Protein AF-A0A7J2NI56-F1 (afdb_monomer_lite)

Structure (mmCIF, N/CA/C/O backbone):
data_AF-A0A7J2NI56-F1
#
_entry.id   AF-A0A7J2NI56-F1
#
loop_
_atom_site.group_PDB
_atom_site.id
_atom_site.type_symbol
_atom_site.label_atom_id
_atom_site.label_alt_id
_atom_site.label_comp_id
_atom_site.label_asym_id
_atom_site.label_entity_id
_atom_site.label_seq_id
_atom_site.pdbx_PDB_ins_code
_atom_site.Cartn_x
_atom_site.Cartn_y
_atom_site.Cartn_z
_atom_site.occupancy
_atom_site.B_iso_or_equiv
_atom_site.auth_seq_id
_atom_site.auth_comp_id
_atom_site.auth_asym_id
_atom_site.auth_atom_id
_atom_site.pdbx_PDB_model_num
ATOM 1 N N . MET A 1 1 ? -11.262 26.115 15.767 1.00 34.75 1 MET A N 1
ATOM 2 C CA . MET A 1 1 ? -11.186 26.215 14.295 1.00 34.75 1 MET A CA 1
ATOM 3 C C . MET A 1 1 ? -10.486 24.972 13.779 1.00 34.75 1 MET A C 1
ATOM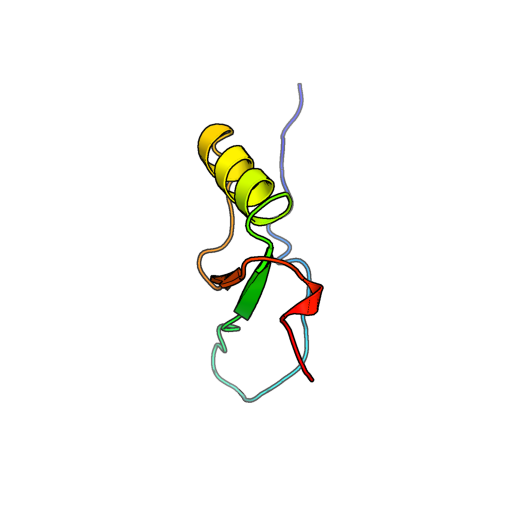 5 O O . MET A 1 1 ? -9.271 24.924 13.765 1.00 34.75 1 MET A O 1
ATOM 9 N N . SER A 1 2 ? -11.158 23.886 13.467 1.00 36.78 2 SER A N 1
ATOM 10 C CA . SER A 1 2 ? -12.560 23.508 13.618 1.00 36.78 2 SER A CA 1
ATOM 11 C C . SER A 1 2 ? -12.506 21.993 13.542 1.00 36.78 2 SER A C 1
ATOM 13 O O . SER A 1 2 ? -12.030 21.469 12.539 1.00 36.78 2 SER A O 1
ATOM 15 N N . ASN A 1 3 ? -12.881 21.359 14.651 1.00 42.12 3 ASN A N 1
ATOM 16 C CA . ASN A 1 3 ? -13.108 19.937 14.856 1.00 42.12 3 ASN A CA 1
ATOM 17 C C . ASN A 1 3 ? -13.032 19.123 13.564 1.00 42.12 3 ASN A C 1
ATOM 19 O O . ASN A 1 3 ? -13.994 19.062 12.800 1.00 42.12 3 ASN A O 1
ATOM 23 N N . VAL A 1 4 ? -11.893 18.459 13.367 1.00 54.59 4 VAL A N 1
ATOM 24 C CA . VAL A 1 4 ? -11.810 17.268 12.523 1.00 54.59 4 VAL A CA 1
ATOM 25 C C . VAL A 1 4 ? -12.486 16.153 13.318 1.00 54.59 4 VAL A C 1
ATOM 27 O O . VAL A 1 4 ? -11.869 15.190 13.757 1.00 54.59 4 VAL A O 1
ATOM 30 N N . GLU A 1 5 ? -13.786 16.332 13.538 1.00 51.59 5 GLU A N 1
ATOM 31 C CA . GLU A 1 5 ? -14.730 15.247 13.716 1.00 51.59 5 GLU A CA 1
ATOM 32 C C . GLU A 1 5 ? -14.773 14.567 12.341 1.00 51.59 5 GLU A C 1
ATOM 34 O O . GLU A 1 5 ? -15.698 14.735 11.544 1.00 51.59 5 GLU A O 1
ATOM 39 N N . LEU A 1 6 ? -13.678 13.877 12.000 1.00 51.41 6 LEU A N 1
ATOM 40 C CA . LEU A 1 6 ? -13.737 12.783 11.056 1.00 51.41 6 LEU A CA 1
ATOM 41 C C . LEU A 1 6 ? -14.723 11.839 11.703 1.00 51.41 6 LEU A C 1
ATOM 43 O O . LEU A 1 6 ? -14.379 11.110 12.632 1.00 51.41 6 LEU A O 1
ATOM 47 N N . LYS A 1 7 ? -15.968 11.958 11.249 1.00 41.91 7 LYS A N 1
ATOM 48 C CA . LYS A 1 7 ? -16.986 10.942 11.362 1.00 41.91 7 LYS A CA 1
ATOM 49 C C . LYS A 1 7 ? -16.290 9.601 11.469 1.00 41.91 7 LYS A C 1
ATOM 51 O O . LYS A 1 7 ? -15.691 9.110 10.514 1.00 41.91 7 LYS A O 1
ATOM 56 N N . SER A 1 8 ? -16.431 9.018 12.641 1.00 50.22 8 SER A N 1
ATOM 57 C CA . SER A 1 8 ? -16.364 7.597 12.914 1.00 50.22 8 SER A CA 1
ATOM 58 C C . SER A 1 8 ? -17.423 6.819 12.113 1.00 50.22 8 SER A C 1
ATOM 60 O O . SER A 1 8 ? -17.918 5.798 12.574 1.00 50.22 8 SER A O 1
ATOM 62 N N . GLU A 1 9 ? -17.773 7.273 10.904 1.00 48.03 9 GLU A N 1
ATOM 63 C CA . GLU A 1 9 ? -18.398 6.450 9.890 1.00 48.03 9 GLU A CA 1
ATOM 64 C C . GLU A 1 9 ? -17.289 5.554 9.331 1.00 48.03 9 GLU A C 1
ATOM 66 O O . GLU A 1 9 ? -16.413 6.044 8.611 1.00 48.03 9 GLU A O 1
ATOM 71 N N . PRO A 1 10 ? -17.288 4.241 9.634 1.00 54.50 10 PRO A N 1
ATOM 72 C CA . PRO A 1 10 ? -16.553 3.308 8.805 1.00 54.50 10 PRO A CA 1
ATOM 73 C C . PRO A 1 10 ? -17.186 3.411 7.416 1.00 54.50 10 PRO A C 1
ATOM 75 O O . PRO A 1 10 ? -18.290 2.911 7.200 1.00 54.50 10 PRO A O 1
ATOM 78 N N . GLN A 1 11 ? -16.544 4.123 6.486 1.00 53.03 11 GLN A N 1
ATOM 79 C CA . GLN A 1 11 ? -17.021 4.191 5.108 1.00 53.03 11 GLN A CA 1
ATOM 80 C C . GLN A 1 11 ? -16.808 2.833 4.436 1.00 53.03 11 GLN A C 1
ATOM 82 O O . GLN A 1 11 ? -15.799 2.559 3.797 1.00 53.03 11 GLN A O 1
ATOM 87 N N . SER A 1 12 ? -17.804 1.980 4.671 1.00 45.88 12 SER A N 1
ATOM 88 C CA . SER A 1 12 ? -18.563 1.260 3.659 1.00 45.88 12 SER A CA 1
ATOM 89 C C . SER A 1 12 ? -17.748 0.481 2.632 1.00 45.88 12 SER A C 1
ATOM 91 O O . SER A 1 12 ? -17.509 0.933 1.514 1.00 45.88 12 SER A O 1
ATOM 93 N N . GLY A 1 13 ? -17.492 -0.772 2.992 1.00 38.31 13 GLY A N 1
ATOM 94 C CA . GLY A 1 13 ? -17.714 -1.907 2.102 1.00 38.31 13 GLY A CA 1
ATOM 95 C C . GLY A 1 13 ? -18.685 -2.877 2.780 1.00 38.31 13 GLY A C 1
ATOM 96 O O . GLY A 1 13 ? -18.261 -3.906 3.290 1.00 38.31 13 GLY A O 1
ATOM 97 N N . THR A 1 14 ? -19.963 -2.509 2.882 1.00 43.12 14 THR A N 1
ATOM 98 C CA . THR A 1 14 ? -21.062 -3.424 3.254 1.00 43.12 14 THR A CA 1
ATOM 99 C C . THR A 1 14 ? -21.228 -4.413 2.089 1.00 43.12 14 THR A C 1
ATOM 101 O O . THR A 1 14 ? -21.289 -3.962 0.953 1.00 43.12 14 THR A O 1
ATOM 104 N N . GLU A 1 15 ? -21.149 -5.739 2.274 1.00 44.31 15 GLU A N 1
ATOM 105 C CA . GLU A 1 15 ? -22.300 -6.553 2.696 1.00 44.31 15 GLU A CA 1
ATOM 106 C C . GLU A 1 15 ? -21.927 -7.957 3.255 1.00 44.31 15 GLU A C 1
ATOM 108 O O . GLU A 1 15 ? -21.196 -8.720 2.631 1.00 44.31 15 GLU A O 1
ATOM 113 N N . ALA A 1 16 ? -22.529 -8.269 4.416 1.00 48.00 16 ALA A N 1
ATOM 114 C CA . ALA A 1 16 ? -23.022 -9.558 4.941 1.00 48.00 16 ALA A CA 1
ATOM 115 C C . ALA A 1 16 ? -22.094 -10.771 5.228 1.00 48.00 16 ALA A C 1
ATOM 117 O O . ALA A 1 16 ? -21.684 -11.488 4.323 1.00 48.00 16 ALA A O 1
ATOM 118 N N . ALA A 1 17 ? -22.016 -11.156 6.518 1.00 37.50 17 ALA A N 1
ATOM 119 C CA . ALA A 1 17 ? -22.549 -12.452 6.987 1.00 37.50 17 ALA A CA 1
ATOM 120 C C . ALA A 1 17 ? -22.664 -12.555 8.533 1.00 37.50 17 ALA A C 1
ATOM 122 O O . ALA A 1 17 ? -21.664 -12.689 9.229 1.00 37.50 17 ALA A O 1
ATOM 123 N N . GLY A 1 18 ? -23.909 -12.590 9.037 1.00 36.31 18 GLY A N 1
ATOM 124 C CA . GLY A 1 18 ? -24.325 -13.395 10.202 1.00 36.31 18 GLY A CA 1
ATOM 125 C C . GLY A 1 18 ? -24.121 -12.836 11.620 1.00 36.31 18 GLY A C 1
ATOM 126 O O . GLY A 1 18 ? -23.027 -12.916 12.153 1.00 36.31 18 GLY A O 1
ATOM 127 N N . SER A 1 19 ? -25.215 -12.360 12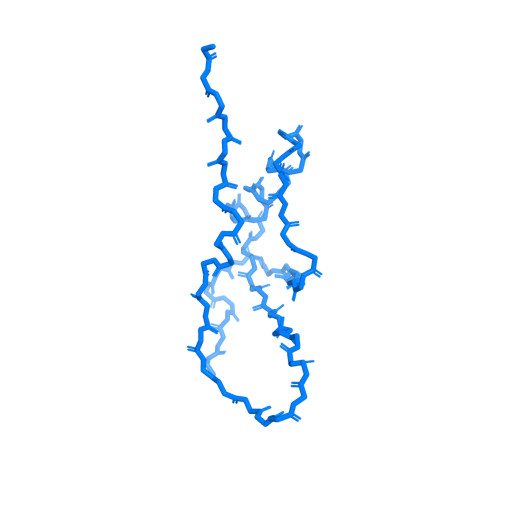.236 1.00 43.50 19 SER A N 1
ATOM 128 C CA . SER A 1 19 ? -25.607 -12.368 13.675 1.00 43.50 19 SER A CA 1
ATOM 129 C C . SER A 1 19 ? -24.558 -12.522 14.804 1.00 43.50 19 SER A C 1
ATOM 131 O O . SER A 1 19 ? -24.836 -13.116 15.844 1.00 43.50 19 SER A O 1
ATOM 133 N N . GLY A 1 20 ? -23.382 -11.939 14.634 1.00 57.06 20 GLY A N 1
ATOM 134 C CA . GLY A 1 20 ? -22.302 -11.743 15.595 1.00 57.06 20 GLY A CA 1
ATOM 135 C C . GLY A 1 20 ? -21.405 -10.654 15.008 1.00 57.06 20 GLY A C 1
ATOM 136 O O . GLY A 1 20 ? -21.412 -10.453 13.797 1.00 57.06 20 GLY A O 1
ATOM 137 N N . SER A 1 21 ? -20.699 -9.874 15.821 1.00 72.69 21 SER A N 1
ATOM 138 C CA . SER A 1 21 ? -19.886 -8.747 15.340 1.00 72.69 21 SER A CA 1
ATOM 139 C C . SER A 1 21 ? -18.846 -9.201 14.301 1.00 72.69 21 SER A C 1
ATOM 141 O O . SER A 1 21 ? -17.791 -9.725 14.660 1.00 72.69 21 SER A O 1
ATOM 143 N N . TRP A 1 22 ? -19.152 -9.032 13.014 1.00 80.69 22 TRP A N 1
ATOM 144 C CA . TRP A 1 22 ? -18.274 -9.398 11.908 1.00 80.69 22 TRP A CA 1
ATOM 145 C C . TRP A 1 22 ? -17.307 -8.249 11.622 1.00 80.69 22 TRP A C 1
ATOM 147 O O . TRP A 1 22 ? -17.729 -7.147 11.277 1.00 80.69 22 TRP A O 1
ATOM 157 N N . GLU A 1 23 ? -16.008 -8.506 11.774 1.00 82.69 23 GLU A N 1
ATOM 158 C CA . GLU A 1 23 ? -14.960 -7.551 11.415 1.00 82.69 23 GLU A CA 1
ATOM 159 C C . GLU A 1 23 ? -14.480 -7.825 9.976 1.00 82.69 23 GLU A C 1
ATOM 161 O O . GLU A 1 23 ? -13.928 -8.903 9.709 1.00 82.69 23 GLU A O 1
ATOM 166 N N . PRO A 1 24 ? -14.675 -6.883 9.032 1.00 84.88 24 PRO A N 1
ATOM 167 C CA . PRO A 1 24 ? -14.288 -7.075 7.641 1.00 84.88 24 PRO A CA 1
ATOM 168 C C . PRO A 1 24 ? -12.766 -7.121 7.515 1.00 84.88 24 PRO A C 1
ATOM 170 O O . PRO A 1 24 ? -12.082 -6.139 7.798 1.00 84.88 24 PRO A O 1
ATOM 173 N N . LYS A 1 25 ? -12.235 -8.249 7.038 1.00 88.06 25 LYS A N 1
ATOM 174 C CA . LYS A 1 25 ? -10.809 -8.416 6.730 1.00 88.06 25 LYS A CA 1
ATOM 175 C C . LYS A 1 25 ? -10.563 -8.038 5.273 1.00 88.06 25 LYS A C 1
ATOM 177 O O . LYS A 1 25 ? -10.978 -8.767 4.376 1.00 88.06 25 LYS A O 1
ATOM 182 N N . ILE A 1 26 ? -9.875 -6.924 5.044 1.00 90.19 26 ILE A N 1
ATOM 183 C CA . ILE A 1 26 ? -9.652 -6.364 3.705 1.00 90.19 26 ILE A CA 1
ATOM 184 C C . ILE A 1 26 ? -8.223 -6.680 3.239 1.00 90.19 26 ILE A C 1
ATOM 186 O O . ILE A 1 26 ? -7.255 -6.484 3.975 1.00 90.19 26 ILE A O 1
ATOM 190 N N . LEU A 1 27 ? -8.073 -7.159 2.004 1.00 92.56 27 LEU A N 1
ATOM 191 C CA . LEU A 1 27 ? -6.777 -7.296 1.335 1.00 92.56 27 LEU A CA 1
ATOM 192 C C . LEU A 1 27 ? -6.652 -6.236 0.245 1.00 92.56 27 LEU A C 1
ATOM 194 O O . LEU A 1 27 ? -7.577 -6.038 -0.538 1.00 92.56 27 LEU A O 1
ATOM 198 N N . ILE A 1 28 ? -5.504 -5.566 0.196 1.00 93.50 28 ILE A N 1
ATOM 199 C CA . ILE A 1 28 ? -5.236 -4.475 -0.743 1.00 93.50 28 ILE A CA 1
ATOM 200 C C . ILE A 1 28 ? -3.985 -4.811 -1.545 1.00 93.50 28 ILE A C 1
ATOM 202 O O . ILE A 1 28 ? -2.933 -5.072 -0.967 1.00 93.50 28 ILE A O 1
ATOM 206 N N . PHE A 1 29 ? -4.072 -4.747 -2.870 1.00 95.31 29 PHE A N 1
ATOM 207 C CA . PHE A 1 29 ? -2.905 -4.830 -3.744 1.00 95.31 29 PHE A CA 1
ATOM 208 C C . PHE A 1 29 ? -2.407 -3.425 -4.073 1.00 95.31 29 PHE A C 1
ATOM 210 O O . PHE A 1 29 ? -3.079 -2.661 -4.763 1.00 95.31 29 PHE A O 1
ATOM 217 N N . CYS A 1 30 ? -1.211 -3.089 -3.599 1.00 96.56 30 CYS A N 1
ATOM 218 C CA . CYS A 1 30 ? -0.575 -1.809 -3.878 1.00 96.56 30 CYS A CA 1
ATOM 219 C C . CYS A 1 30 ? 0.554 -1.988 -4.888 1.00 96.56 30 CYS A C 1
ATOM 221 O O . CYS A 1 30 ? 1.461 -2.802 -4.686 1.00 96.56 30 CYS A O 1
ATOM 223 N N . CYS A 1 31 ? 0.540 -1.180 -5.952 1.00 96.75 31 CYS A N 1
ATOM 224 C CA . CYS A 1 31 ? 1.703 -1.078 -6.822 1.00 96.75 31 CYS A CA 1
ATOM 225 C C . CYS A 1 31 ? 2.866 -0.417 -6.072 1.00 96.75 31 CYS A C 1
ATOM 227 O O . CYS A 1 31 ? 2.672 0.503 -5.279 1.00 96.75 31 CYS A O 1
ATOM 229 N N . ASN A 1 32 ? 4.081 -0.880 -6.343 1.00 96.50 32 ASN A N 1
ATOM 230 C CA . ASN A 1 32 ? 5.285 -0.446 -5.649 1.00 96.50 32 ASN A CA 1
ATOM 231 C C . ASN A 1 32 ? 5.584 1.045 -5.864 1.00 96.50 32 ASN A C 1
ATOM 233 O O . ASN A 1 32 ? 6.044 1.713 -4.947 1.00 96.50 32 ASN A O 1
ATOM 237 N N . TRP A 1 33 ? 5.327 1.558 -7.069 1.00 94.94 33 TRP A N 1
ATOM 238 C CA . TRP A 1 33 ? 5.780 2.890 -7.479 1.00 94.94 33 TRP A CA 1
ATOM 239 C C . TRP A 1 33 ? 4.866 4.034 -7.038 1.00 94.94 33 TRP A C 1
ATOM 241 O O . TRP A 1 33 ? 5.364 5.108 -6.721 1.00 94.94 33 TRP A O 1
ATOM 251 N N . CYS A 1 34 ? 3.545 3.827 -7.025 1.00 94.25 34 CYS A N 1
ATOM 252 C CA . CYS A 1 34 ? 2.586 4.900 -6.744 1.00 94.25 34 CYS A CA 1
ATOM 253 C C . CYS A 1 34 ? 1.774 4.617 -5.477 1.00 94.25 34 CYS A C 1
ATOM 255 O O . CYS A 1 34 ? 1.859 5.365 -4.509 1.00 94.25 34 CYS A O 1
ATOM 257 N N . SER A 1 35 ? 1.005 3.526 -5.452 1.00 95.69 35 SER A N 1
ATOM 258 C CA . SER A 1 35 ? 0.075 3.238 -4.353 1.00 95.69 35 SER A CA 1
ATOM 259 C C . SER A 1 35 ? 0.788 2.904 -3.045 1.00 95.69 35 SER A C 1
ATOM 261 O O . SER A 1 35 ? 0.359 3.357 -1.990 1.00 95.69 35 SER A O 1
ATOM 263 N N . TYR A 1 36 ? 1.884 2.142 -3.100 1.00 96.56 36 TYR A N 1
ATOM 264 C CA . TYR A 1 36 ? 2.663 1.804 -1.909 1.00 96.56 36 TYR A CA 1
ATOM 265 C C . TYR A 1 36 ? 3.361 3.045 -1.334 1.00 96.56 36 TYR A C 1
ATOM 267 O O . TYR A 1 36 ? 3.267 3.290 -0.139 1.00 96.56 36 TYR A O 1
ATOM 275 N N . ALA A 1 37 ? 3.926 3.904 -2.191 1.00 96.44 37 ALA 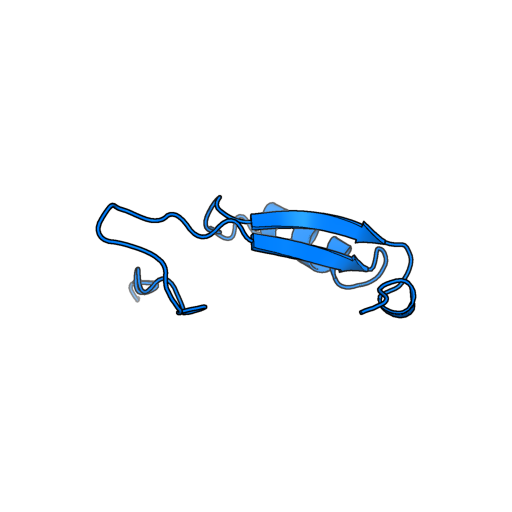A N 1
ATOM 276 C CA . ALA A 1 37 ? 4.471 5.196 -1.769 1.00 96.44 37 ALA A CA 1
ATOM 277 C C . ALA A 1 37 ? 3.403 6.110 -1.135 1.00 96.44 37 ALA A C 1
ATOM 279 O O . ALA A 1 37 ? 3.680 6.805 -0.161 1.00 96.44 37 ALA A O 1
ATOM 280 N N . GLY A 1 38 ? 2.166 6.086 -1.647 1.00 95.62 38 GLY A N 1
ATOM 281 C CA . GLY A 1 38 ? 1.034 6.786 -1.035 1.00 95.62 38 GLY A CA 1
ATOM 282 C C . GLY A 1 38 ? 0.665 6.238 0.348 1.00 95.62 38 GLY A C 1
ATOM 283 O O . GLY A 1 38 ? 0.373 7.015 1.256 1.00 95.62 38 GLY A O 1
ATOM 284 N N . ALA A 1 39 ? 0.729 4.917 0.534 1.00 94.31 39 ALA A N 1
ATOM 285 C CA . ALA A 1 39 ? 0.521 4.281 1.835 1.00 94.31 39 ALA A CA 1
ATOM 286 C C . ALA A 1 39 ? 1.634 4.645 2.837 1.00 94.31 39 ALA A C 1
ATOM 288 O O . ALA A 1 39 ? 1.341 4.967 3.988 1.00 94.31 39 ALA A O 1
ATOM 289 N N . ASP A 1 40 ? 2.891 4.681 2.390 1.00 95.50 40 ASP A N 1
ATOM 290 C CA . ASP A 1 40 ? 4.022 5.123 3.212 1.00 95.50 40 ASP A CA 1
ATOM 291 C C . ASP A 1 40 ? 3.885 6.608 3.595 1.00 95.50 40 ASP A C 1
ATOM 293 O O . ASP A 1 40 ? 4.094 6.978 4.753 1.00 95.50 40 ASP A O 1
ATOM 297 N N . LEU A 1 41 ? 3.456 7.462 2.654 1.00 96.38 41 LEU A N 1
ATOM 298 C CA . LEU A 1 41 ? 3.189 8.878 2.914 1.00 96.38 41 LEU A CA 1
ATOM 299 C C . LEU A 1 41 ? 2.069 9.059 3.943 1.00 96.38 41 LEU A C 1
ATOM 301 O O . LEU A 1 41 ? 2.209 9.881 4.844 1.00 96.38 41 LEU A O 1
ATOM 305 N N . ALA A 1 42 ? 0.995 8.269 3.869 1.00 94.44 42 ALA A N 1
ATOM 306 C CA . ALA A 1 42 ? -0.068 8.297 4.871 1.00 94.44 42 ALA A CA 1
ATOM 307 C C . ALA A 1 42 ? 0.459 7.975 6.283 1.00 94.44 42 ALA A C 1
ATOM 309 O O . ALA A 1 42 ? 0.072 8.638 7.250 1.00 94.44 42 ALA A O 1
ATOM 310 N N . GLY A 1 43 ? 1.400 7.027 6.393 1.00 93.81 43 GLY A N 1
ATOM 311 C CA . GLY A 1 43 ? 2.098 6.710 7.641 1.00 93.81 43 GLY A CA 1
ATOM 312 C C . GLY A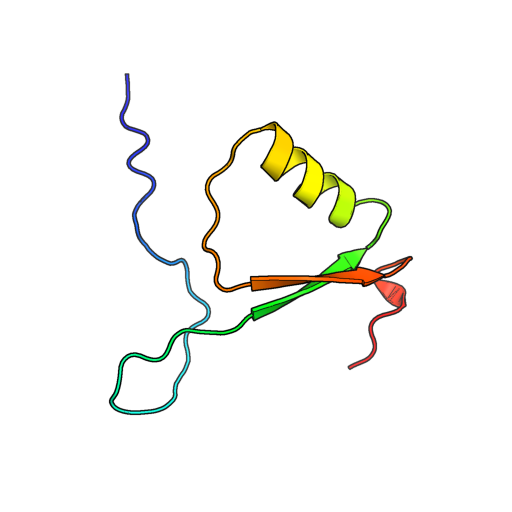 1 43 ? 2.983 7.856 8.145 1.00 93.81 43 GLY A C 1
ATOM 313 O O . GLY A 1 43 ? 2.912 8.225 9.318 1.00 93.81 43 GLY A O 1
ATOM 314 N N . VAL A 1 44 ? 3.764 8.482 7.258 1.00 96.56 44 VAL A N 1
ATOM 315 C CA . VAL A 1 44 ? 4.603 9.656 7.577 1.00 96.56 44 VAL A CA 1
ATOM 316 C C . VAL A 1 44 ? 3.750 10.848 8.022 1.00 96.56 44 VAL A C 1
ATOM 318 O O . VAL A 1 44 ? 4.097 11.543 8.979 1.00 96.56 44 VAL A O 1
ATOM 321 N N . SER A 1 45 ? 2.605 11.056 7.374 1.00 96.06 45 SER A N 1
ATOM 322 C CA . SER A 1 45 ? 1.624 12.091 7.706 1.00 96.06 45 SER A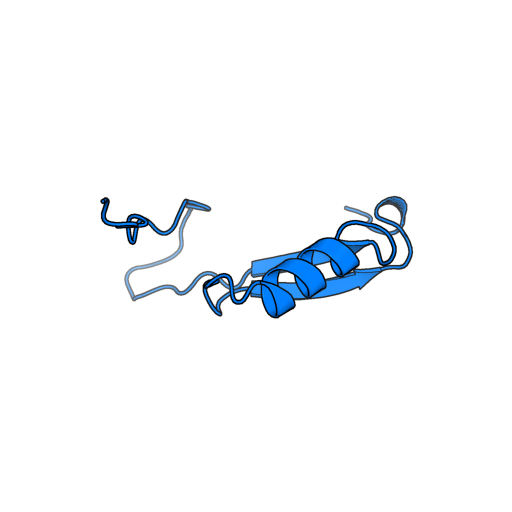 CA 1
ATOM 323 C C . SER A 1 45 ? 0.788 11.769 8.946 1.00 96.06 45 SER A C 1
ATOM 325 O O . SER A 1 45 ? -0.019 12.601 9.355 1.00 96.06 45 SER A O 1
ATOM 327 N N . ARG A 1 46 ? 0.990 10.599 9.571 1.00 93.88 46 ARG A N 1
ATOM 328 C CA . ARG A 1 46 ? 0.280 10.155 10.781 1.00 93.88 46 ARG A CA 1
ATOM 329 C C . ARG A 1 46 ? -1.242 10.162 10.610 1.00 93.88 46 ARG A C 1
ATOM 331 O O . ARG A 1 46 ? -1.975 10.474 11.551 1.00 93.88 46 ARG A O 1
ATOM 338 N N . LEU A 1 47 ? -1.709 9.828 9.407 1.00 92.88 47 LEU A N 1
ATOM 339 C CA . LEU A 1 47 ? -3.131 9.664 9.139 1.00 92.88 47 LEU A CA 1
ATOM 340 C C . LEU A 1 47 ? -3.633 8.415 9.869 1.00 92.88 47 LEU A C 1
ATOM 342 O O . LEU A 1 47 ? -3.009 7.357 9.810 1.00 92.88 47 LEU A O 1
ATOM 346 N N . GLN A 1 48 ? -4.747 8.550 10.590 1.00 89.50 48 GLN A N 1
ATOM 347 C CA . GLN A 1 48 ? -5.356 7.423 11.289 1.00 89.50 48 GLN A CA 1
ATOM 348 C C . GLN A 1 48 ? -6.137 6.572 10.293 1.00 89.50 48 GLN A C 1
ATOM 350 O O . GLN A 1 48 ? -7.025 7.065 9.598 1.00 89.50 48 GLN A O 1
ATOM 355 N N . MET A 1 49 ? -5.801 5.289 10.248 1.00 86.62 49 MET A N 1
ATOM 356 C CA . MET A 1 49 ? -6.440 4.297 9.398 1.00 86.62 49 MET A CA 1
ATOM 357 C C . MET A 1 49 ? -6.954 3.132 10.250 1.00 86.62 49 MET A C 1
ATOM 359 O O . MET A 1 49 ? -6.320 2.780 11.247 1.00 86.62 49 MET A O 1
ATOM 363 N N . PRO A 1 50 ? -8.082 2.508 9.873 1.00 86.94 50 PRO A N 1
ATOM 364 C CA . PRO A 1 50 ? -8.583 1.334 10.575 1.00 86.94 50 PRO A CA 1
ATOM 365 C C . PRO A 1 50 ? -7.644 0.135 10.361 1.00 86.94 50 PRO A C 1
ATOM 367 O O . PRO A 1 50 ? -7.079 -0.050 9.288 1.00 86.94 50 PRO A O 1
ATOM 370 N N . THR A 1 51 ? -7.458 -0.707 11.377 1.00 87.69 51 THR A N 1
ATOM 371 C CA . THR A 1 51 ? -6.457 -1.797 11.373 1.00 87.69 51 THR A CA 1
ATOM 372 C C . THR A 1 51 ? -6.918 -3.075 10.668 1.00 87.69 51 THR A C 1
ATOM 374 O O . THR A 1 51 ? -6.283 -4.123 10.781 1.00 87.69 51 THR A O 1
ATOM 377 N N . ASN A 1 52 ? -8.042 -3.017 9.961 1.00 88.19 52 ASN A N 1
ATOM 378 C CA . ASN A 1 52 ? -8.731 -4.177 9.408 1.00 88.19 52 ASN A CA 1
ATOM 379 C C . ASN A 1 52 ? -8.285 -4.538 7.975 1.00 88.19 52 ASN A C 1
ATOM 381 O O . ASN A 1 52 ? -8.774 -5.516 7.402 1.00 88.19 52 ASN A O 1
ATOM 385 N N . PHE A 1 53 ? -7.340 -3.787 7.397 1.00 91.38 53 PHE A N 1
ATOM 386 C CA . PHE A 1 53 ? -6.760 -4.076 6.087 1.00 91.38 53 PHE A CA 1
ATOM 387 C C . PHE A 1 53 ? -5.298 -4.523 6.156 1.00 91.38 53 PHE A C 1
ATOM 389 O O . PHE A 1 53 ? -4.549 -4.178 7.069 1.00 91.38 53 PHE A O 1
ATOM 396 N N . ARG A 1 54 ? -4.872 -5.288 5.147 1.00 91.38 54 ARG A N 1
ATOM 397 C CA . ARG A 1 54 ? -3.471 -5.679 4.940 1.00 91.38 54 ARG A CA 1
ATOM 398 C C . ARG A 1 54 ? -3.052 -5.399 3.505 1.00 91.38 54 ARG A C 1
ATOM 400 O O . ARG A 1 54 ? -3.808 -5.663 2.571 1.00 91.38 54 ARG A O 1
ATOM 407 N N . VAL A 1 55 ? -1.836 -4.886 3.342 1.00 93.88 55 VAL A N 1
ATOM 408 C CA . VAL A 1 55 ? -1.292 -4.472 2.045 1.00 93.88 55 VAL A CA 1
ATOM 409 C C . VAL A 1 55 ? -0.364 -5.550 1.487 1.00 93.88 55 VAL A C 1
ATOM 411 O O . VAL A 1 55 ? 0.565 -5.993 2.157 1.00 93.88 55 VAL A O 1
ATOM 414 N N . ILE A 1 56 ? -0.596 -5.936 0.236 1.00 95.00 56 ILE A N 1
ATOM 415 C CA . ILE A 1 56 ? 0.270 -6.791 -0.572 1.00 95.00 56 ILE A CA 1
ATOM 416 C C . ILE A 1 56 ? 0.961 -5.907 -1.605 1.00 95.00 56 ILE A C 1
ATOM 418 O O . ILE A 1 56 ? 0.312 -5.223 -2.399 1.00 95.00 56 ILE A O 1
ATOM 422 N N . ARG A 1 57 ? 2.293 -5.932 -1.611 1.00 96.12 57 ARG A N 1
ATOM 423 C CA . ARG A 1 57 ? 3.094 -5.154 -2.555 1.00 96.12 57 ARG A CA 1
ATOM 424 C C . ARG A 1 57 ? 3.321 -5.936 -3.844 1.00 96.12 57 ARG A C 1
ATOM 426 O O . ARG A 1 57 ? 3.886 -7.026 -3.820 1.00 96.12 57 ARG A O 1
ATOM 433 N N . VAL A 1 58 ? 2.957 -5.332 -4.970 1.00 96.75 58 VAL A N 1
ATOM 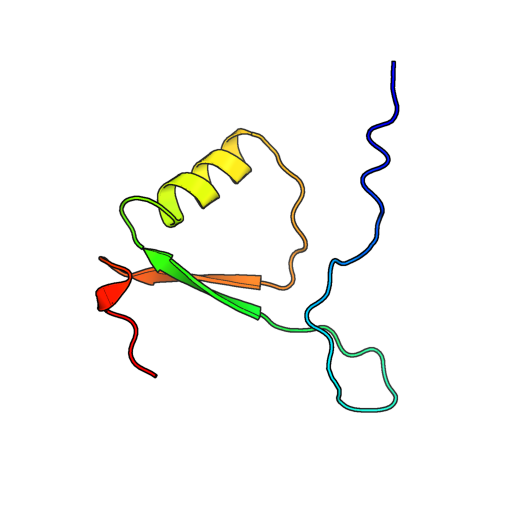434 C CA . VAL A 1 58 ? 3.251 -5.826 -6.324 1.00 96.75 58 VAL A CA 1
ATOM 435 C C . VAL A 1 58 ? 4.067 -4.791 -7.094 1.00 96.75 58 VAL A C 1
ATOM 437 O O . VAL A 1 58 ? 4.002 -3.603 -6.796 1.00 96.75 58 VAL A O 1
ATOM 440 N N . MET A 1 59 ? 4.847 -5.202 -8.097 1.00 96.81 59 MET A N 1
ATOM 441 C CA . MET A 1 59 ? 5.681 -4.247 -8.849 1.00 96.81 59 MET A CA 1
ATOM 442 C C . MET A 1 59 ? 4.849 -3.236 -9.655 1.00 96.81 59 MET A C 1
ATOM 444 O O . MET A 1 59 ? 5.187 -2.058 -9.698 1.00 96.81 59 MET A O 1
ATOM 448 N N . CYS A 1 60 ? 3.731 -3.665 -10.241 1.00 95.44 60 CYS A N 1
ATOM 449 C CA . CYS A 1 60 ? 2.788 -2.814 -10.965 1.00 95.44 60 CYS A CA 1
ATOM 450 C C . CYS A 1 60 ? 1.359 -3.332 -10.741 1.00 95.44 60 CYS A C 1
ATOM 452 O O . CYS A 1 60 ? 1.183 -4.526 -10.501 1.00 95.44 60 CYS A O 1
ATOM 454 N N . SER A 1 61 ? 0.348 -2.464 -10.839 1.00 93.31 61 SER A N 1
ATOM 455 C CA . SER A 1 61 ? -1.071 -2.854 -10.747 1.00 93.31 61 SER A CA 1
ATOM 456 C C . SER A 1 61 ? -1.458 -3.886 -11.808 1.00 93.31 61 SER A C 1
ATOM 458 O O . SER A 1 61 ? -2.252 -4.773 -11.528 1.00 93.31 61 SER A O 1
ATOM 460 N N . ALA A 1 62 ? -0.809 -3.847 -12.974 1.00 94.31 62 ALA A N 1
ATOM 461 C CA . ALA A 1 62 ? -0.988 -4.823 -14.049 1.00 94.31 62 ALA A CA 1
ATOM 462 C C . ALA A 1 62 ? -0.596 -6.269 -13.671 1.00 94.31 62 ALA A C 1
ATOM 464 O O . ALA A 1 62 ? -0.828 -7.185 -14.449 1.00 94.31 62 ALA A O 1
ATOM 465 N N . ARG A 1 63 ? 0.032 -6.496 -12.507 1.00 95.06 63 ARG A N 1
ATOM 466 C CA . ARG A 1 63 ? 0.373 -7.844 -12.024 1.00 95.06 63 ARG A CA 1
ATOM 467 C C . ARG A 1 63 ? -0.820 -8.577 -11.397 1.00 95.06 63 ARG A C 1
ATOM 469 O O . ARG A 1 63 ? -0.715 -9.788 -11.205 1.00 95.06 63 ARG A O 1
ATOM 476 N N . VAL A 1 64 ? -1.876 -7.850 -11.028 1.00 93.88 64 VAL A N 1
ATOM 477 C CA . VAL A 1 64 ? -3.073 -8.392 -10.375 1.00 93.88 64 VAL A CA 1
ATOM 478 C C . VAL A 1 64 ? -3.995 -8.978 -11.442 1.00 93.88 64 VAL A C 1
ATOM 480 O O . VAL A 1 64 ? -4.346 -8.285 -12.393 1.00 93.88 64 VAL A O 1
ATOM 483 N N . ASP A 1 65 ? -4.356 -10.243 -11.267 1.00 91.69 65 ASP A N 1
ATOM 484 C CA . ASP A 1 65 ? -5.213 -11.034 -12.155 1.00 91.69 65 ASP A CA 1
ATOM 485 C C . ASP A 1 65 ? -6.503 -11.395 -11.384 1.00 91.69 65 ASP A C 1
ATOM 487 O O . ASP A 1 65 ? -6.406 -11.559 -10.158 1.00 91.69 65 ASP A O 1
ATOM 491 N N . PRO A 1 66 ? -7.685 -11.421 -12.033 1.00 91.56 66 PRO A N 1
ATOM 492 C CA . PRO A 1 66 ? -8.968 -11.688 -11.377 1.00 91.56 66 PRO A CA 1
ATOM 493 C C . PRO A 1 66 ? -9.153 -13.139 -10.915 1.00 91.56 66 PRO A C 1
ATOM 495 O O . PRO A 1 66 ? -8.644 -14.066 -11.581 1.00 91.56 66 PRO A O 1
#

Radius of gyration: 15.21 Å; chains: 1; bounding box: 31×40×30 Å

Foldseek 3Di:
DDDPPVPPPPPDPDDDDDDDDDQAQAEEEAAPPPRVVVVVVCVVVVPDDDPRYDYDYDNGPVVDDD

pLDDT: mean 78.27, std 22.2, range [34.75, 96.81]

Sequence (66 aa):
MSNVELKSEPQSGTEAAGSGSWEPKILIFCCNWCSYAGADLAGVSRLQMPTNFRVIRVMCSARVDP

Secondary structure (DSSP, 8-state):
------------------SS-PPP-EEEEEETTTHHHHHHHHHHTT----TTEEEEEESSGGG---